Protein AF-A0A7Y3DA45-F1 (afdb_monomer_lite)

Structure (mmCIF, N/CA/C/O backbone):
data_AF-A0A7Y3DA45-F1
#
_entry.id   AF-A0A7Y3DA45-F1
#
loop_
_atom_site.group_PDB
_atom_site.id
_atom_site.type_symbol
_atom_site.label_atom_id
_atom_site.label_alt_id
_atom_site.label_comp_id
_atom_site.label_asym_id
_atom_site.label_entity_id
_atom_site.label_seq_id
_atom_site.pdbx_PDB_ins_code
_atom_site.Cartn_x
_atom_site.Cartn_y
_atom_site.Cartn_z
_atom_site.occupancy
_atom_site.B_iso_or_equiv
_atom_site.auth_seq_id
_atom_site.auth_comp_id
_atom_site.auth_asym_id
_atom_site.auth_atom_id
_atom_site.pdbx_PDB_model_num
ATOM 1 N N . MET A 1 1 ? 15.111 -14.166 -11.285 1.00 46.34 1 MET A N 1
ATOM 2 C CA . MET A 1 1 ? 14.034 -15.119 -11.680 1.00 46.34 1 MET A CA 1
ATOM 3 C C . MET A 1 1 ? 12.744 -14.625 -11.049 1.00 46.34 1 MET A C 1
ATOM 5 O O . MET A 1 1 ? 12.630 -14.641 -9.829 1.00 46.34 1 MET A O 1
ATOM 9 N N . MET A 1 2 ? 11.821 -14.100 -11.853 1.00 56.47 2 MET A N 1
ATOM 10 C CA . MET A 1 2 ? 10.648 -13.377 -11.355 1.00 56.47 2 MET A CA 1
ATOM 11 C C . MET A 1 2 ? 9.715 -14.315 -10.572 1.00 56.47 2 MET A C 1
ATOM 13 O O . MET A 1 2 ? 9.301 -15.356 -11.079 1.00 56.47 2 MET A O 1
ATOM 17 N N . ASN A 1 3 ? 9.405 -13.984 -9.314 1.00 62.88 3 ASN A N 1
ATOM 18 C CA . ASN A 1 3 ? 8.539 -14.816 -8.475 1.00 62.88 3 ASN A CA 1
ATOM 19 C C . ASN A 1 3 ? 7.129 -14.883 -9.096 1.00 62.88 3 ASN A C 1
ATOM 21 O O . ASN A 1 3 ? 6.512 -13.844 -9.329 1.00 62.88 3 ASN A O 1
ATOM 25 N N . LEU A 1 4 ? 6.607 -16.091 -9.344 1.00 58.94 4 LEU A N 1
ATOM 26 C CA . LEU A 1 4 ? 5.303 -16.327 -9.984 1.00 58.94 4 LEU A CA 1
ATOM 27 C C . LEU A 1 4 ? 4.167 -15.529 -9.321 1.00 58.94 4 LEU A C 1
ATOM 29 O O . LEU A 1 4 ? 3.276 -15.029 -10.001 1.00 58.94 4 LEU A O 1
ATOM 33 N N . LEU A 1 5 ? 4.223 -15.357 -7.998 1.00 60.84 5 LEU A N 1
ATOM 34 C CA . LEU A 1 5 ? 3.249 -14.559 -7.252 1.00 60.84 5 LEU A CA 1
ATOM 35 C C . LEU A 1 5 ? 3.298 -13.076 -7.653 1.00 60.84 5 LEU A C 1
ATOM 37 O O . LEU A 1 5 ? 2.263 -12.456 -7.888 1.00 60.84 5 LEU A O 1
ATOM 41 N N . TRP A 1 6 ? 4.505 -12.516 -7.749 1.00 66.38 6 TRP A N 1
ATOM 42 C CA . TRP A 1 6 ? 4.719 -11.138 -8.183 1.00 66.38 6 TRP A CA 1
ATOM 43 C C . TRP A 1 6 ? 4.255 -10.952 -9.626 1.00 66.38 6 TRP A C 1
ATOM 45 O O . TRP A 1 6 ? 3.575 -9.972 -9.931 1.00 66.38 6 TRP A O 1
ATOM 55 N N . PHE A 1 7 ? 4.557 -11.926 -10.486 1.00 64.88 7 PHE A N 1
ATOM 56 C CA . PHE A 1 7 ? 4.158 -11.914 -11.888 1.00 64.88 7 PHE A CA 1
ATOM 57 C C . PHE A 1 7 ? 2.635 -11.890 -12.044 1.00 64.88 7 PHE A C 1
ATOM 59 O O . PHE A 1 7 ? 2.100 -11.020 -12.723 1.00 64.88 7 PHE A O 1
ATOM 66 N N . VAL A 1 8 ? 1.917 -12.776 -11.346 1.00 68.44 8 VAL A N 1
ATOM 67 C CA . VAL A 1 8 ? 0.447 -12.850 -11.416 1.00 68.44 8 VAL A CA 1
ATOM 68 C C . VAL A 1 8 ? -0.213 -11.568 -10.901 1.00 68.44 8 VAL A C 1
ATOM 70 O O . VAL A 1 8 ? -1.179 -11.097 -11.498 1.00 68.44 8 VAL A O 1
ATOM 73 N N . VAL A 1 9 ? 0.310 -10.975 -9.824 1.00 66.75 9 VAL A N 1
ATOM 74 C CA . VAL A 1 9 ? -0.246 -9.741 -9.240 1.00 66.75 9 VAL A CA 1
ATOM 75 C C . VAL A 1 9 ? -0.037 -8.532 -10.155 1.00 66.75 9 VAL A C 1
ATOM 77 O O . VAL A 1 9 ? -0.915 -7.676 -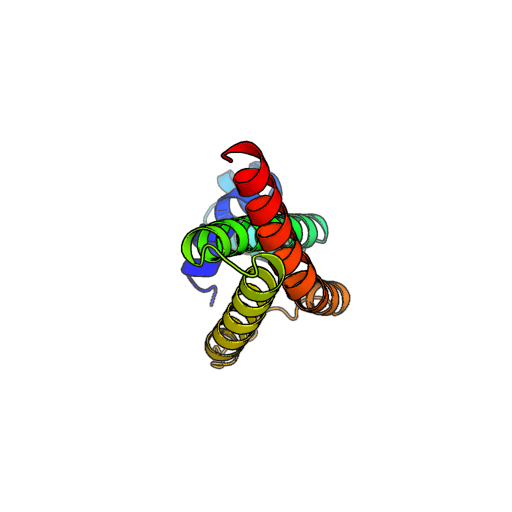10.241 1.00 66.75 9 VAL A O 1
ATOM 80 N N . ASN A 1 10 ? 1.093 -8.465 -10.860 1.00 69.00 10 ASN A N 1
ATOM 81 C CA . ASN A 1 10 ? 1.453 -7.306 -11.679 1.00 69.00 10 ASN A CA 1
ATOM 82 C C . ASN A 1 10 ? 1.130 -7.470 -13.170 1.00 69.00 10 ASN A C 1
ATOM 84 O O . ASN A 1 10 ? 1.238 -6.496 -13.914 1.00 69.00 10 ASN A O 1
ATOM 88 N N . LEU A 1 11 ? 0.675 -8.648 -13.611 1.00 73.88 11 LEU A N 1
ATOM 89 C CA . LEU A 1 11 ? 0.361 -8.940 -15.014 1.00 73.88 11 LEU A CA 1
ATOM 90 C C . LEU A 1 11 ? -0.598 -7.911 -15.628 1.00 73.88 11 LEU A C 1
ATOM 92 O O . LEU A 1 11 ? -0.367 -7.432 -16.733 1.00 73.88 11 LEU A O 1
ATOM 96 N N . GLY A 1 12 ? -1.652 -7.531 -14.899 1.00 72.12 12 GLY A N 1
ATOM 97 C CA . GLY A 1 12 ? -2.626 -6.547 -15.379 1.00 72.12 12 GLY A CA 1
ATOM 98 C C . GLY A 1 12 ? -2.036 -5.145 -15.559 1.00 72.12 12 GLY A C 1
ATOM 99 O O . GLY A 1 12 ? -2.423 -4.431 -16.479 1.00 72.12 12 GLY A O 1
ATOM 100 N N . ILE A 1 13 ? -1.070 -4.768 -14.716 1.00 73.69 13 ILE A N 1
ATOM 101 C CA . ILE A 1 13 ? -0.364 -3.485 -14.809 1.00 73.69 13 ILE A CA 1
ATOM 102 C C . ILE A 1 13 ? 0.616 -3.522 -15.980 1.00 73.69 13 ILE A C 1
ATOM 104 O O . ILE A 1 13 ? 0.667 -2.580 -16.764 1.00 73.69 13 ILE A O 1
ATOM 108 N N . LEU A 1 14 ? 1.345 -4.626 -16.142 1.00 70.62 14 LEU A N 1
ATOM 109 C CA . LEU A 1 14 ? 2.266 -4.812 -17.262 1.00 70.62 14 LEU A CA 1
ATOM 110 C C . LEU A 1 14 ? 1.515 -4.769 -18.596 1.00 70.62 14 LEU A C 1
ATOM 112 O O . LEU A 1 14 ? 1.889 -4.011 -19.476 1.00 70.62 14 LEU A O 1
ATOM 116 N N . MET A 1 15 ? 0.378 -5.458 -18.723 1.00 72.12 15 MET A N 1
ATOM 117 C CA . MET A 1 15 ? -0.461 -5.378 -19.930 1.00 72.12 15 MET A CA 1
ATOM 118 C C . MET A 1 15 ? -1.002 -3.969 -20.218 1.00 72.12 15 MET A C 1
ATOM 120 O O . MET A 1 15 ? -1.348 -3.667 -21.360 1.00 72.12 15 MET A O 1
ATOM 124 N N . PHE A 1 16 ? -1.121 -3.122 -19.195 1.00 75.19 16 PHE A N 1
ATOM 125 C CA . PHE A 1 16 ? -1.574 -1.741 -19.339 1.00 75.19 16 PHE A CA 1
ATOM 126 C C . PHE A 1 16 ? -0.438 -0.779 -19.721 1.00 75.19 16 PHE A C 1
ATOM 128 O O . PHE A 1 16 ? -0.684 0.201 -20.420 1.00 75.19 16 PHE A O 1
ATOM 135 N N . VAL A 1 17 ? 0.786 -1.043 -19.254 1.00 74.25 17 VAL A N 1
ATOM 136 C CA . VAL A 1 17 ? 1.952 -0.160 -19.424 1.00 74.25 17 VAL A CA 1
ATOM 137 C C . VAL A 1 17 ? 2.819 -0.554 -20.625 1.00 74.25 17 VAL A C 1
ATOM 139 O O . VAL A 1 17 ? 3.414 0.323 -21.247 1.00 74.25 17 VAL A O 1
ATOM 142 N N . THR A 1 18 ? 2.889 -1.839 -20.969 1.00 72.62 18 THR A N 1
ATOM 143 C CA . THR A 1 18 ? 3.701 -2.350 -22.080 1.00 72.62 18 THR A CA 1
ATOM 144 C C . THR A 1 18 ? 3.016 -2.103 -23.427 1.00 72.62 18 THR A C 1
ATOM 146 O O . THR A 1 18 ? 1.801 -2.268 -23.566 1.00 72.62 18 THR A O 1
ATOM 149 N N . ASP A 1 19 ? 3.799 -1.727 -24.443 1.00 67.44 19 ASP A N 1
ATOM 150 C CA . ASP A 1 19 ? 3.299 -1.547 -25.806 1.00 67.44 19 ASP A CA 1
ATOM 151 C C . ASP A 1 19 ? 2.789 -2.885 -26.370 1.00 67.44 19 ASP A C 1
ATOM 153 O O . ASP A 1 19 ? 3.474 -3.910 -26.336 1.00 67.44 19 ASP A O 1
ATOM 157 N N . LYS A 1 20 ? 1.566 -2.876 -26.910 1.00 66.75 20 LYS A N 1
ATOM 158 C CA . LYS A 1 20 ? 0.906 -4.066 -27.466 1.00 66.75 20 LYS A CA 1
ATOM 159 C C . LYS A 1 20 ? 1.690 -4.678 -28.628 1.00 66.75 20 LYS A C 1
ATOM 161 O O . LYS A 1 20 ? 1.499 -5.858 -28.915 1.00 66.75 20 LYS A O 1
ATOM 166 N N . GLN A 1 21 ? 2.559 -3.901 -29.277 1.00 59.84 21 GLN A N 1
ATOM 167 C CA . GLN A 1 21 ? 3.412 -4.371 -30.370 1.00 59.84 21 GLN A CA 1
ATOM 168 C C . GLN A 1 21 ? 4.441 -5.418 -29.915 1.00 59.84 21 GLN A C 1
ATOM 170 O O . GLN A 1 21 ? 4.685 -6.373 -30.652 1.00 59.84 21 GLN A O 1
ATOM 175 N N . ALA A 1 22 ? 4.944 -5.340 -28.678 1.00 58.59 22 ALA A N 1
ATOM 176 C CA . ALA A 1 22 ? 5.919 -6.303 -28.154 1.00 58.59 22 ALA A CA 1
ATOM 177 C C . ALA A 1 22 ? 5.357 -7.736 -28.062 1.00 58.59 22 ALA A C 1
ATOM 179 O O . ALA A 1 22 ? 6.081 -8.704 -28.270 1.00 58.59 22 ALA A O 1
ATOM 180 N N . PHE A 1 23 ? 4.044 -7.889 -27.849 1.00 63.25 23 PHE A N 1
ATOM 181 C CA . PHE A 1 23 ? 3.376 -9.197 -27.795 1.00 63.25 23 PHE A CA 1
ATOM 182 C C . PHE A 1 23 ? 3.262 -9.898 -29.158 1.00 63.25 23 PHE A C 1
ATOM 184 O O . PHE A 1 23 ? 2.820 -11.045 -29.217 1.00 63.25 23 PHE A O 1
ATOM 191 N N . SER A 1 24 ? 3.637 -9.224 -30.250 1.00 65.06 24 SER A N 1
ATOM 192 C CA . SER A 1 24 ? 3.585 -9.773 -31.609 1.00 65.06 24 SER A CA 1
ATOM 193 C C . SER A 1 24 ? 4.931 -10.287 -32.136 1.00 65.06 24 SER A C 1
ATOM 195 O O . SER A 1 24 ? 4.942 -11.005 -33.132 1.00 65.06 24 SER A O 1
ATOM 197 N N . GLU A 1 25 ? 6.046 -9.985 -31.457 1.00 64.56 25 GLU A N 1
ATOM 198 C CA . GLU A 1 25 ? 7.413 -10.248 -31.949 1.00 64.56 25 GLU A CA 1
ATOM 199 C C . GLU A 1 25 ? 8.114 -11.466 -31.307 1.00 64.56 25 GLU A C 1
ATOM 201 O O . GLU A 1 25 ? 9.291 -11.716 -31.560 1.00 64.56 25 GLU A O 1
ATOM 206 N N . GLY A 1 26 ? 7.390 -12.285 -30.538 1.00 71.25 26 GLY A N 1
ATOM 207 C CA . GLY A 1 26 ? 7.904 -13.535 -29.958 1.00 71.25 26 GLY A CA 1
ATOM 208 C C . GLY A 1 26 ? 8.436 -13.410 -28.524 1.00 71.25 26 GLY A C 1
ATOM 209 O O . GLY A 1 26 ? 8.501 -12.327 -27.951 1.00 71.25 26 GLY A O 1
ATOM 210 N N . GLU A 1 27 ? 8.780 -14.551 -27.918 1.00 73.44 27 GLU A N 1
ATOM 211 C CA . GLU A 1 27 ? 9.017 -14.702 -26.469 1.00 73.44 27 GLU A CA 1
ATOM 212 C C . GLU A 1 27 ? 10.180 -13.847 -25.927 1.00 73.44 27 GLU A C 1
ATOM 214 O O . GLU A 1 27 ? 10.037 -13.218 -24.882 1.00 73.44 27 GLU A O 1
ATOM 219 N N . GLU A 1 28 ? 11.286 -13.718 -26.666 1.00 74.81 28 GLU A N 1
ATOM 220 C CA . GLU A 1 28 ? 12.440 -12.906 -26.237 1.00 74.81 28 GLU A CA 1
ATOM 221 C C . GLU A 1 28 ? 12.176 -11.390 -26.275 1.00 74.81 28 GLU A C 1
ATOM 223 O O . GLU A 1 28 ? 12.693 -10.636 -25.447 1.00 74.81 28 GLU A O 1
ATOM 228 N N . ALA A 1 29 ? 11.392 -10.920 -27.253 1.00 71.50 29 ALA A N 1
ATOM 229 C CA . ALA A 1 29 ? 11.000 -9.512 -27.349 1.00 71.50 29 ALA A CA 1
ATOM 230 C C . ALA A 1 29 ? 10.030 -9.147 -26.220 1.00 71.50 29 ALA A C 1
ATOM 232 O O . ALA A 1 29 ? 10.114 -8.065 -25.637 1.00 71.50 29 ALA A O 1
ATOM 233 N N . ILE A 1 30 ? 9.156 -10.094 -25.876 1.00 69.38 30 ILE A N 1
ATOM 234 C CA . ILE A 1 30 ? 8.251 -10.010 -24.739 1.00 69.38 30 ILE A CA 1
ATOM 235 C C . ILE A 1 30 ? 9.051 -9.903 -23.434 1.00 69.38 30 ILE A C 1
ATOM 237 O O . ILE A 1 30 ? 8.811 -8.973 -22.669 1.00 69.38 30 ILE A O 1
ATOM 241 N N . GLU A 1 31 ? 10.025 -10.785 -23.192 1.00 72.44 31 GLU A N 1
ATOM 242 C CA . GLU A 1 31 ? 10.839 -10.775 -21.965 1.00 72.44 31 GLU A CA 1
ATOM 243 C C . GLU A 1 31 ? 11.597 -9.450 -21.778 1.00 72.44 31 GLU A C 1
ATOM 245 O O . GLU A 1 31 ? 11.490 -8.829 -20.721 1.00 72.44 31 GLU A O 1
ATOM 250 N N . ARG A 1 32 ? 12.246 -8.926 -22.829 1.00 74.19 32 ARG A N 1
ATOM 251 C CA . ARG A 1 32 ? 12.908 -7.607 -22.767 1.00 74.19 32 ARG A CA 1
ATOM 252 C C . ARG A 1 32 ? 11.937 -6.459 -22.507 1.00 74.19 32 ARG A C 1
ATOM 254 O O . ARG A 1 32 ? 12.222 -5.594 -21.682 1.00 74.19 32 ARG A O 1
ATOM 261 N N . ALA A 1 33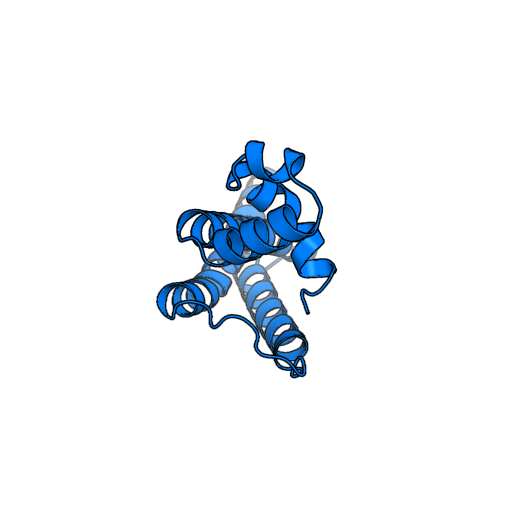 ? 10.788 -6.448 -23.181 1.00 73.81 33 ALA A N 1
ATOM 262 C CA . ALA A 1 33 ? 9.771 -5.424 -22.961 1.00 73.81 33 ALA A CA 1
ATOM 263 C C . ALA A 1 33 ? 9.194 -5.487 -21.536 1.00 73.81 33 ALA A C 1
ATOM 265 O O . ALA A 1 33 ? 8.839 -4.454 -20.967 1.00 73.81 33 ALA A O 1
ATOM 266 N N . PHE A 1 34 ? 9.112 -6.683 -20.946 1.00 73.00 34 PHE A N 1
ATOM 267 C CA . PHE A 1 34 ? 8.721 -6.874 -19.552 1.00 73.00 34 PHE A CA 1
ATOM 268 C C . PHE A 1 34 ? 9.779 -6.356 -18.579 1.00 73.00 34 PHE A C 1
ATOM 270 O O . PHE A 1 34 ? 9.413 -5.636 -17.651 1.00 73.00 34 PHE A O 1
ATOM 277 N N . ASP A 1 35 ? 11.057 -6.661 -18.795 1.00 75.69 35 ASP A N 1
ATOM 278 C CA . ASP A 1 35 ? 12.149 -6.185 -17.937 1.00 75.69 35 ASP A CA 1
ATOM 279 C C . ASP A 1 35 ? 12.267 -4.656 -17.967 1.00 75.69 35 ASP A C 1
ATOM 281 O O . ASP A 1 35 ? 12.362 -4.012 -16.918 1.00 75.69 35 ASP A O 1
ATOM 285 N N . GLU A 1 36 ? 12.166 -4.048 -19.152 1.00 75.88 36 GLU A N 1
ATOM 286 C CA . GLU A 1 36 ? 12.148 -2.589 -19.306 1.00 75.88 36 GLU A CA 1
ATOM 287 C C . GLU A 1 36 ? 10.902 -1.960 -18.665 1.00 75.88 36 GLU A C 1
ATOM 289 O O . GLU A 1 36 ? 10.993 -0.942 -17.967 1.00 75.88 36 GLU A O 1
ATOM 294 N N . ALA A 1 37 ? 9.728 -2.574 -18.844 1.00 75.31 37 ALA A N 1
ATOM 295 C CA . ALA A 1 37 ? 8.494 -2.094 -18.231 1.00 75.31 37 ALA A CA 1
ATOM 296 C C . ALA A 1 37 ? 8.529 -2.215 -16.701 1.00 75.31 37 ALA A C 1
ATOM 298 O O . ALA A 1 37 ? 8.054 -1.304 -16.023 1.00 75.31 37 ALA A O 1
ATOM 299 N N . ALA A 1 38 ? 9.124 -3.275 -16.147 1.00 73.12 38 ALA A N 1
ATOM 300 C CA . ALA A 1 38 ? 9.171 -3.552 -14.710 1.00 73.12 38 ALA A CA 1
ATOM 301 C C . ALA A 1 38 ? 9.949 -2.498 -13.903 1.00 73.12 38 ALA A C 1
ATOM 303 O O . ALA A 1 38 ? 9.680 -2.302 -12.714 1.00 73.12 38 ALA A O 1
ATOM 304 N N . VAL A 1 39 ? 10.880 -1.785 -14.541 1.00 77.06 39 VAL A N 1
ATOM 305 C CA . VAL A 1 39 ? 11.632 -0.675 -13.930 1.00 77.06 39 VAL A CA 1
ATOM 306 C C . VAL A 1 39 ? 11.134 0.706 -14.363 1.00 77.06 39 VAL A C 1
ATOM 308 O O . VAL A 1 39 ? 11.629 1.726 -13.876 1.00 77.06 39 VAL A O 1
ATOM 311 N N . SER A 1 40 ? 10.132 0.769 -15.245 1.00 83.81 40 SER A N 1
ATOM 312 C CA . SER A 1 40 ? 9.575 2.036 -15.718 1.00 83.81 40 SER A CA 1
ATOM 313 C C . SER A 1 40 ? 8.867 2.807 -14.586 1.00 83.81 40 SER A C 1
ATOM 315 O O . SER A 1 40 ? 8.158 2.211 -13.766 1.00 83.81 40 SER A O 1
ATOM 317 N N . PRO A 1 41 ? 8.989 4.149 -14.520 1.00 85.75 41 PRO A N 1
ATOM 318 C CA . PRO A 1 41 ? 8.327 4.942 -13.480 1.00 85.75 41 PRO A CA 1
ATOM 319 C C . PRO A 1 41 ? 6.805 4.761 -13.443 1.00 85.75 41 PRO A C 1
ATOM 321 O O . PRO A 1 41 ? 6.214 4.743 -12.366 1.00 85.75 41 PRO A O 1
ATOM 324 N N . SER A 1 42 ? 6.166 4.607 -14.607 1.00 84.00 42 SER A N 1
ATOM 325 C CA . SER A 1 42 ? 4.724 4.374 -14.729 1.00 84.00 42 SER A CA 1
ATOM 326 C C . SER A 1 42 ? 4.315 3.054 -14.083 1.00 84.00 42 SER A C 1
ATOM 328 O O . SER A 1 42 ? 3.390 3.039 -13.271 1.00 84.00 42 SER A O 1
ATOM 330 N N . PHE A 1 43 ? 5.021 1.965 -14.392 1.00 84.50 43 PHE A N 1
ATOM 331 C CA . PHE A 1 43 ? 4.782 0.667 -13.774 1.00 84.50 43 PHE A CA 1
ATOM 332 C C . PHE A 1 43 ? 4.981 0.727 -12.260 1.00 8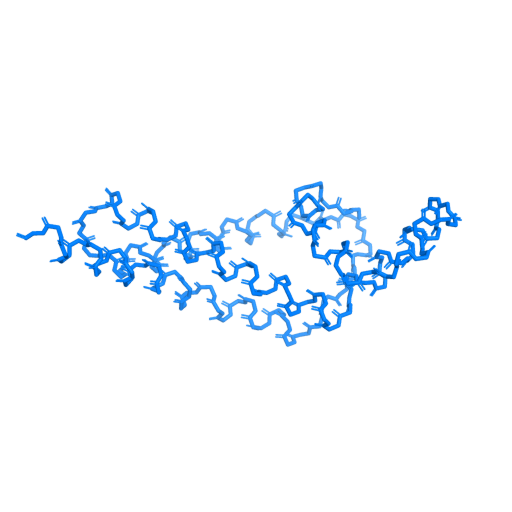4.50 43 PHE A C 1
ATOM 334 O O . PHE A 1 43 ? 4.091 0.334 -11.514 1.00 84.50 43 PHE A O 1
ATOM 341 N N . LEU A 1 44 ? 6.092 1.301 -11.789 1.00 86.06 44 LEU A N 1
ATOM 342 C CA . LEU A 1 44 ? 6.379 1.432 -10.357 1.00 86.06 44 LEU A CA 1
ATOM 343 C C . LEU A 1 44 ? 5.293 2.219 -9.607 1.00 86.06 44 LEU A C 1
ATOM 345 O O . LEU A 1 44 ? 4.885 1.834 -8.508 1.00 86.06 44 LEU A O 1
ATOM 349 N N . VAL A 1 45 ? 4.776 3.300 -10.196 1.00 88.56 45 VAL A N 1
ATOM 350 C CA . VAL A 1 45 ? 3.665 4.067 -9.610 1.00 88.56 45 VAL A CA 1
ATOM 351 C C . VAL A 1 45 ? 2.395 3.222 -9.539 1.00 88.56 45 VAL A C 1
ATOM 353 O O . VAL A 1 45 ? 1.774 3.151 -8.478 1.00 88.56 45 VAL A O 1
ATOM 356 N N . TRP A 1 46 ? 2.014 2.541 -10.620 1.00 85.44 46 TRP A N 1
ATOM 357 C CA . TRP A 1 46 ? 0.814 1.700 -10.628 1.00 85.44 46 TRP A CA 1
ATOM 358 C C . TRP A 1 46 ? 0.914 0.509 -9.674 1.00 85.44 46 TRP A C 1
ATOM 360 O O . TRP A 1 46 ? -0.056 0.196 -8.977 1.00 85.44 46 TRP A O 1
ATOM 370 N N . SER A 1 47 ? 2.088 -0.108 -9.579 1.00 84.88 47 SER A N 1
ATOM 371 C CA . SER A 1 47 ? 2.378 -1.178 -8.623 1.00 84.88 47 SER A CA 1
ATOM 372 C C . SER A 1 47 ? 2.269 -0.672 -7.185 1.00 84.88 47 SER A C 1
ATOM 374 O O . SER A 1 47 ? 1.642 -1.324 -6.348 1.00 84.88 47 SER A O 1
ATOM 376 N N . SER A 1 48 ? 2.755 0.544 -6.909 1.00 86.75 48 SER A N 1
ATOM 377 C CA . SER A 1 48 ? 2.595 1.197 -5.601 1.00 86.75 48 SER A CA 1
ATOM 378 C C . SER A 1 48 ? 1.125 1.443 -5.256 1.00 86.75 48 SER A C 1
ATOM 380 O O . SER A 1 48 ? 0.673 1.097 -4.164 1.00 86.75 48 SER A O 1
ATOM 382 N N . VAL A 1 49 ? 0.357 2.015 -6.190 1.00 90.00 49 VAL A N 1
ATOM 383 C CA . VAL A 1 49 ? -1.079 2.292 -6.008 1.00 90.00 49 VAL A CA 1
ATOM 384 C C . VAL A 1 49 ? -1.839 0.999 -5.730 1.00 90.00 49 VAL A C 1
ATOM 386 O O . VAL A 1 49 ? -2.633 0.931 -4.791 1.00 9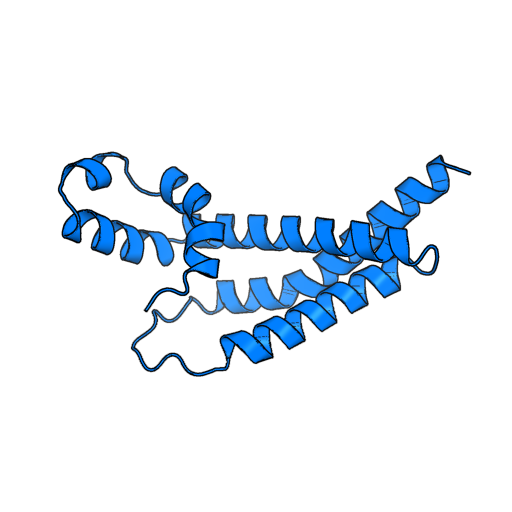0.00 49 VAL A O 1
ATOM 389 N N . THR A 1 50 ? -1.558 -0.048 -6.500 1.00 87.88 50 THR A N 1
ATOM 390 C CA . THR A 1 50 ? -2.186 -1.361 -6.330 1.00 87.88 50 THR A CA 1
ATOM 391 C C . THR A 1 50 ? -1.845 -1.959 -4.966 1.00 87.88 50 THR A C 1
ATOM 393 O O . THR A 1 50 ? -2.745 -2.396 -4.248 1.00 87.88 50 THR A O 1
ATOM 396 N N . GLY A 1 51 ? -0.576 -1.903 -4.551 1.00 87.12 51 GLY A N 1
ATOM 397 C CA . GLY A 1 51 ? -0.139 -2.363 -3.231 1.00 87.12 51 GLY A CA 1
ATOM 398 C C . GLY A 1 51 ? -0.831 -1.627 -2.079 1.00 87.12 51 GLY A C 1
ATOM 399 O O . GLY A 1 51 ? -1.298 -2.261 -1.126 1.00 87.12 51 GLY A O 1
ATOM 400 N N . VAL A 1 52 ? -0.976 -0.303 -2.188 1.00 91.44 52 VAL A N 1
ATOM 401 C CA . VAL A 1 52 ? -1.717 0.521 -1.221 1.00 91.44 52 VAL A CA 1
ATOM 402 C C . VAL A 1 52 ? -3.178 0.082 -1.142 1.00 91.44 52 VAL A C 1
ATOM 404 O O . VAL A 1 52 ? -3.675 -0.190 -0.050 1.00 91.44 52 VAL A O 1
ATOM 407 N N . LEU A 1 53 ? -3.864 -0.053 -2.280 1.00 92.31 53 LEU A N 1
ATOM 408 C CA . LEU A 1 53 ? -5.277 -0.446 -2.319 1.00 92.31 53 LEU A CA 1
ATOM 409 C C . LEU A 1 53 ? -5.511 -1.838 -1.724 1.00 92.31 53 LEU A C 1
ATOM 411 O O . LEU A 1 53 ? -6.438 -2.024 -0.932 1.00 92.31 53 LEU A O 1
ATOM 415 N N . VAL A 1 54 ? -4.647 -2.804 -2.047 1.00 90.44 54 VAL A N 1
ATOM 416 C CA . VAL A 1 54 ? -4.699 -4.153 -1.467 1.00 90.44 54 VAL A CA 1
ATOM 417 C C . VAL A 1 54 ? -4.501 -4.092 0.047 1.00 90.44 54 VAL A C 1
ATOM 419 O O . VAL A 1 54 ? -5.279 -4.691 0.791 1.00 90.44 54 VAL A O 1
ATOM 422 N N . THR A 1 55 ? -3.519 -3.323 0.522 1.00 91.81 55 THR A N 1
ATOM 423 C CA . THR A 1 55 ? -3.252 -3.156 1.959 1.00 91.81 55 THR A CA 1
ATOM 424 C C . THR A 1 55 ? -4.455 -2.555 2.684 1.00 91.81 55 THR A C 1
ATOM 426 O O . THR A 1 55 ? -4.877 -3.083 3.714 1.00 91.81 55 THR A O 1
ATOM 429 N N . VAL A 1 56 ? -5.054 -1.497 2.124 1.00 94.75 56 VAL A N 1
ATOM 430 C CA . VAL A 1 56 ? -6.273 -0.866 2.657 1.00 94.75 56 VAL A CA 1
ATOM 431 C C . VAL A 1 56 ? -7.407 -1.885 2.751 1.00 94.75 56 VAL A C 1
ATOM 433 O O . VAL A 1 56 ? -8.057 -1.987 3.791 1.00 94.75 56 VAL A O 1
ATOM 436 N N . PHE A 1 57 ? -7.639 -2.670 1.697 1.00 92.88 57 PHE A N 1
ATOM 437 C CA . PHE A 1 57 ? -8.724 -3.650 1.658 1.00 92.88 57 PHE A CA 1
ATOM 438 C C . PHE A 1 57 ? -8.534 -4.786 2.672 1.00 92.88 57 PHE A C 1
ATOM 440 O O . PHE A 1 57 ? -9.469 -5.153 3.393 1.00 92.88 57 PHE A O 1
ATOM 447 N N . VAL A 1 58 ? -7.320 -5.333 2.767 1.00 90.75 58 VAL A N 1
ATOM 448 C CA . VAL A 1 58 ? -6.999 -6.400 3.725 1.00 90.75 58 VAL A CA 1
ATOM 449 C C . VAL A 1 58 ? -7.136 -5.889 5.158 1.00 90.75 58 VAL A C 1
ATOM 451 O O . VAL A 1 58 ? -7.778 -6.552 5.975 1.00 90.75 58 VAL A O 1
ATOM 454 N N . ALA A 1 59 ? -6.615 -4.693 5.450 1.00 92.19 59 ALA A N 1
ATOM 455 C CA . ALA A 1 59 ? -6.732 -4.058 6.761 1.00 92.19 59 ALA A CA 1
ATOM 456 C C . ALA A 1 59 ? -8.182 -3.711 7.129 1.00 92.19 59 ALA A C 1
ATOM 458 O O . ALA A 1 59 ? -8.586 -3.881 8.277 1.00 92.19 59 ALA A O 1
ATOM 459 N N . TYR A 1 60 ? -8.997 -3.279 6.162 1.00 92.62 60 TYR A N 1
ATOM 460 C CA . TYR A 1 60 ? -10.434 -3.086 6.354 1.00 92.62 60 TYR A CA 1
ATOM 461 C C . TYR A 1 60 ? -11.113 -4.389 6.787 1.00 92.62 60 TYR A C 1
ATOM 463 O O . TYR A 1 60 ? -11.833 -4.425 7.788 1.00 92.62 60 TYR A O 1
ATOM 471 N N . ARG A 1 61 ? -10.855 -5.489 6.069 1.00 92.88 61 ARG A N 1
ATOM 472 C CA . ARG A 1 61 ? -11.469 -6.790 6.361 1.00 92.88 61 ARG A CA 1
ATOM 473 C C . ARG A 1 61 ? -11.001 -7.361 7.702 1.00 92.88 61 ARG A C 1
ATOM 475 O O . ARG A 1 61 ? -11.817 -7.937 8.424 1.00 92.88 61 ARG A O 1
ATOM 482 N N . SER A 1 62 ? -9.718 -7.230 8.038 1.00 89.94 62 SER A N 1
ATOM 483 C CA . SER A 1 62 ? -9.182 -7.703 9.319 1.00 89.94 62 SER A CA 1
ATOM 484 C C . SER A 1 62 ? -9.727 -6.883 10.489 1.00 89.94 62 SER A C 1
ATOM 486 O O . SER A 1 62 ? -10.191 -7.464 11.468 1.00 89.94 62 SER A O 1
ATOM 488 N N . ALA A 1 63 ? -9.773 -5.554 10.360 1.00 90.69 63 ALA A N 1
ATOM 489 C CA . ALA A 1 63 ? -10.336 -4.670 11.373 1.00 90.69 63 ALA A CA 1
ATOM 490 C C . ALA A 1 63 ? -11.831 -4.948 11.595 1.00 90.69 63 ALA A C 1
ATOM 492 O O . ALA A 1 63 ? -12.259 -5.080 12.739 1.00 90.69 63 ALA A O 1
ATOM 493 N N . ARG A 1 64 ? -12.619 -5.135 10.525 1.00 89.88 64 ARG A N 1
ATOM 494 C CA . ARG A 1 64 ? -14.039 -5.533 10.624 1.00 89.88 64 ARG A CA 1
ATOM 495 C C . ARG A 1 64 ? -14.229 -6.837 11.39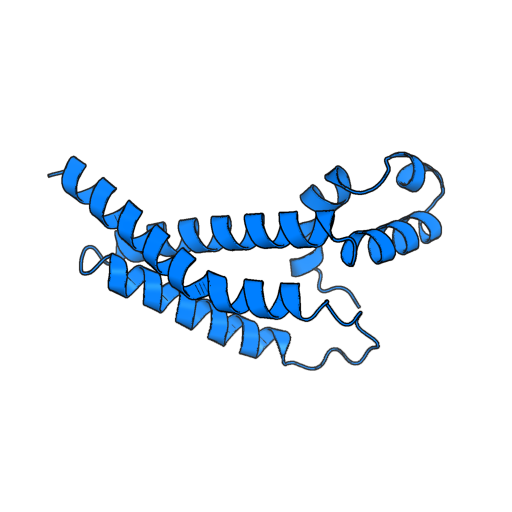6 1.00 89.88 64 ARG A C 1
ATOM 497 O O . ARG A 1 64 ? -15.169 -6.943 12.171 1.00 89.88 64 ARG A O 1
ATOM 504 N N . ARG A 1 65 ? -13.341 -7.819 11.209 1.00 89.31 65 ARG A N 1
ATOM 505 C CA . ARG A 1 65 ? -13.386 -9.083 11.963 1.00 89.31 65 ARG A CA 1
ATOM 506 C C . ARG A 1 65 ? -13.009 -8.922 13.433 1.00 89.31 65 ARG A C 1
ATOM 508 O O . ARG A 1 65 ? -13.506 -9.686 14.248 1.00 89.31 65 ARG A O 1
ATOM 515 N N . ALA A 1 66 ? -12.145 -7.966 13.763 1.00 87.94 66 ALA A N 1
ATOM 516 C CA . ALA A 1 66 ? -11.771 -7.691 15.147 1.00 87.94 66 ALA A CA 1
ATOM 517 C C . ALA A 1 66 ? -12.910 -7.030 15.945 1.00 87.94 66 ALA A C 1
ATOM 519 O O . ALA A 1 66 ? -12.979 -7.205 17.157 1.00 87.94 66 ALA A O 1
ATOM 520 N N . GLY A 1 67 ? -13.784 -6.263 15.280 1.00 84.12 67 GLY A N 1
ATOM 521 C CA . GLY A 1 67 ? -14.984 -5.656 15.874 1.00 84.12 67 GLY A CA 1
ATOM 522 C C . GLY A 1 67 ? -14.730 -4.512 16.864 1.00 84.12 67 GLY A C 1
ATOM 523 O O . GLY A 1 67 ? -15.675 -3.883 17.319 1.00 84.12 67 GLY A O 1
ATOM 524 N N . LEU A 1 68 ? -13.470 -4.224 17.209 1.00 82.75 68 LEU A N 1
ATOM 525 C CA . LEU A 1 68 ? -13.064 -3.184 18.157 1.00 82.75 68 LEU A CA 1
ATOM 526 C C . LEU A 1 68 ? -11.706 -2.596 17.749 1.00 82.75 68 LEU A C 1
ATOM 528 O O . LEU A 1 68 ? -10.900 -3.252 17.087 1.00 82.75 68 LEU A O 1
ATOM 532 N N . LEU A 1 69 ? -11.410 -1.365 18.185 1.00 85.62 69 LEU A N 1
ATOM 533 C CA . LEU A 1 69 ? -10.111 -0.702 17.969 1.00 85.62 69 LEU A CA 1
ATOM 534 C C . LEU A 1 69 ? -9.649 -0.749 16.497 1.00 85.62 69 LEU A C 1
ATOM 536 O O . LEU A 1 69 ? -8.497 -1.084 16.204 1.00 85.62 69 LEU A O 1
ATOM 540 N N . PHE A 1 70 ? -10.554 -0.441 15.564 1.00 86.56 70 PHE A N 1
ATOM 541 C CA . PHE A 1 70 ? -10.369 -0.680 14.129 1.00 86.56 70 PHE A CA 1
ATOM 542 C C . PHE A 1 70 ? -9.085 -0.066 13.549 1.00 86.56 70 PHE A C 1
ATOM 544 O O . PHE A 1 70 ? -8.362 -0.743 12.820 1.00 86.56 70 PHE A O 1
ATOM 551 N N . LEU A 1 71 ? -8.745 1.177 13.918 1.00 86.38 71 LEU A N 1
ATOM 552 C CA . LEU A 1 71 ? -7.514 1.839 13.457 1.00 86.38 71 LEU A CA 1
ATOM 553 C C . LEU A 1 71 ? -6.251 1.094 13.912 1.00 86.38 71 LEU A C 1
ATOM 555 O O . LEU A 1 71 ? -5.314 0.927 13.133 1.00 86.38 71 LEU A O 1
ATOM 559 N N . ARG A 1 72 ? -6.231 0.620 15.166 1.00 89.50 72 ARG A N 1
ATOM 560 C CA . ARG A 1 72 ? -5.090 -0.111 15.733 1.00 89.50 72 ARG A CA 1
ATOM 561 C C . ARG A 1 72 ? -4.939 -1.477 15.067 1.00 89.50 72 ARG A C 1
ATOM 563 O O . ARG A 1 72 ? -3.823 -1.847 14.718 1.00 89.50 72 ARG A O 1
ATOM 570 N N . HIS A 1 73 ? -6.039 -2.196 14.845 1.00 87.44 73 HIS A N 1
ATOM 571 C CA . HIS A 1 73 ? -6.020 -3.479 14.136 1.00 87.44 73 HIS A CA 1
ATOM 572 C C . HIS A 1 73 ? -5.587 -3.330 12.675 1.00 87.44 73 HIS A C 1
ATOM 574 O O . HIS A 1 73 ? -4.773 -4.123 12.199 1.00 87.44 73 HIS A O 1
ATOM 580 N N . GLY A 1 74 ? -6.064 -2.294 11.980 1.00 85.00 74 GLY A N 1
ATOM 581 C CA . GLY A 1 74 ? -5.636 -1.993 10.614 1.00 85.00 74 GLY A CA 1
ATOM 582 C C . GLY A 1 74 ? -4.135 -1.701 10.528 1.00 85.00 74 GLY A C 1
ATOM 583 O O . GLY A 1 74 ? -3.433 -2.302 9.716 1.00 85.00 74 GLY A O 1
ATOM 584 N N . GLY A 1 75 ? -3.614 -0.861 11.431 1.00 87.12 75 GLY A N 1
ATOM 585 C CA . GLY A 1 75 ? -2.179 -0.574 11.527 1.00 87.12 75 GLY A CA 1
ATOM 586 C C . GLY A 1 75 ? -1.332 -1.818 11.823 1.00 87.12 75 GLY A C 1
ATOM 587 O O . GLY A 1 75 ? -0.352 -2.069 11.128 1.00 87.12 75 GLY A O 1
ATOM 588 N N . TRP A 1 76 ? -1.733 -2.650 12.793 1.00 90.69 76 TRP A N 1
ATOM 589 C CA . TRP A 1 76 ? -1.022 -3.902 13.094 1.00 90.69 76 TRP A CA 1
ATOM 590 C C . TRP A 1 76 ? -1.075 -4.910 11.950 1.00 90.69 76 TRP A C 1
ATOM 592 O O . TRP A 1 76 ? -0.087 -5.594 11.710 1.00 90.69 76 TRP A O 1
ATOM 602 N N . THR A 1 77 ? -2.184 -4.972 11.208 1.00 89.06 77 THR A N 1
ATOM 603 C CA . THR A 1 77 ? -2.285 -5.824 10.013 1.00 89.06 77 THR A CA 1
ATOM 604 C C . THR A 1 77 ? -1.225 -5.436 8.985 1.00 89.06 77 THR A C 1
ATOM 606 O O . THR A 1 77 ? -0.538 -6.305 8.458 1.00 89.06 77 THR A O 1
ATOM 609 N N . ALA A 1 78 ? -1.049 -4.134 8.748 1.00 88.44 78 ALA A N 1
ATOM 610 C CA . ALA A 1 78 ? -0.017 -3.621 7.854 1.00 88.44 78 ALA A CA 1
ATOM 611 C C . ALA A 1 78 ? 1.402 -3.914 8.366 1.00 88.44 78 ALA A C 1
ATOM 613 O O . ALA A 1 78 ? 2.229 -4.389 7.597 1.00 88.44 78 ALA A O 1
ATOM 614 N N . VAL A 1 79 ? 1.679 -3.720 9.661 1.00 89.12 79 VAL A N 1
ATOM 615 C CA . VAL A 1 79 ? 2.988 -4.060 10.256 1.00 89.12 79 VAL A CA 1
ATOM 616 C C . VAL A 1 79 ? 3.307 -5.545 10.083 1.00 89.12 79 VAL A C 1
ATOM 618 O O . VAL A 1 79 ? 4.401 -5.894 9.647 1.00 89.12 79 VAL A O 1
ATOM 621 N N . VAL A 1 80 ? 2.346 -6.421 10.383 1.00 87.75 80 VAL A N 1
ATOM 622 C CA . VAL A 1 80 ? 2.503 -7.870 10.225 1.00 87.75 80 VAL A CA 1
ATOM 623 C C . VAL A 1 80 ? 2.750 -8.220 8.759 1.00 87.75 80 VAL A C 1
ATOM 625 O O . VAL A 1 80 ? 3.694 -8.947 8.470 1.00 87.75 80 VAL A O 1
ATOM 628 N N . ALA A 1 81 ? 1.980 -7.652 7.827 1.00 84.12 81 ALA A N 1
ATOM 629 C CA . ALA A 1 81 ? 2.197 -7.848 6.395 1.00 84.12 81 ALA A CA 1
ATOM 630 C C . ALA A 1 81 ? 3.599 -7.400 5.948 1.00 84.12 81 ALA A C 1
ATOM 632 O O . ALA A 1 81 ? 4.246 -8.131 5.208 1.00 84.12 81 ALA A O 1
ATOM 633 N N . THR A 1 82 ? 4.109 -6.264 6.440 1.00 84.56 82 THR A N 1
ATOM 634 C CA . THR A 1 82 ? 5.483 -5.813 6.158 1.00 84.56 82 THR A CA 1
ATOM 635 C C . THR A 1 82 ? 6.522 -6.790 6.689 1.00 84.56 82 THR A C 1
ATOM 637 O O . THR A 1 82 ? 7.468 -7.104 5.976 1.00 84.56 82 THR A O 1
ATOM 640 N N . VAL A 1 83 ? 6.357 -7.291 7.916 1.00 85.19 83 VAL A N 1
ATOM 641 C CA . VAL A 1 83 ? 7.287 -8.264 8.512 1.00 85.19 83 VAL A CA 1
ATOM 642 C C . VAL A 1 83 ? 7.274 -9.576 7.732 1.00 85.19 83 VAL A C 1
ATOM 644 O O . VAL A 1 83 ? 8.338 -10.114 7.438 1.00 85.19 83 VAL A O 1
ATOM 647 N N . PHE A 1 84 ? 6.095 -10.066 7.345 1.00 81.06 84 PHE A N 1
ATOM 648 C CA . PHE A 1 84 ? 5.977 -11.251 6.496 1.00 81.06 84 PHE A CA 1
ATOM 649 C C . PHE A 1 84 ? 6.607 -11.017 5.123 1.00 81.06 84 PHE A C 1
ATOM 651 O O . PHE A 1 84 ? 7.425 -11.825 4.697 1.00 81.06 84 PHE A O 1
ATOM 658 N N . SER A 1 85 ? 6.301 -9.903 4.457 1.00 74.44 85 SER A N 1
ATOM 659 C CA . SER A 1 85 ? 6.921 -9.553 3.177 1.00 74.44 85 SER A CA 1
ATOM 660 C C . SER A 1 85 ? 8.435 -9.443 3.295 1.00 74.44 85 SER A C 1
ATOM 662 O O . SER A 1 85 ? 9.128 -10.004 2.464 1.00 74.44 85 SER A O 1
ATOM 664 N N . ALA A 1 86 ? 8.971 -8.807 4.337 1.00 71.06 86 ALA A N 1
ATOM 665 C CA . ALA A 1 86 ? 10.412 -8.769 4.572 1.00 71.06 86 ALA A CA 1
ATOM 666 C C . ALA A 1 86 ? 10.977 -10.181 4.789 1.00 71.06 86 ALA A C 1
ATOM 668 O O . ALA A 1 86 ? 11.982 -10.532 4.188 1.00 71.06 86 ALA A O 1
ATOM 669 N N . GLY A 1 87 ? 10.305 -11.027 5.573 1.00 67.38 87 GLY A N 1
ATOM 670 C CA . GLY A 1 87 ? 10.722 -12.413 5.798 1.00 67.38 87 GLY A CA 1
ATOM 671 C C . GLY A 1 87 ? 10.709 -13.287 4.538 1.00 67.38 87 GLY A C 1
ATOM 672 O O . GLY A 1 87 ? 11.555 -14.165 4.412 1.00 67.38 87 GLY A O 1
ATOM 673 N N . PHE A 1 88 ? 9.790 -13.040 3.600 1.00 64.50 88 PHE A N 1
ATOM 674 C CA . PHE A 1 88 ? 9.690 -13.776 2.333 1.00 64.50 88 PHE A CA 1
ATOM 675 C C . PHE A 1 88 ? 10.545 -13.177 1.203 1.00 64.50 88 PHE A C 1
ATOM 677 O O . PHE A 1 88 ? 11.026 -13.927 0.359 1.00 64.50 88 PHE A O 1
ATOM 684 N N . LEU A 1 89 ? 10.742 -11.855 1.176 1.00 59.50 89 LEU A N 1
ATOM 685 C CA . LEU A 1 89 ? 11.517 -11.140 0.151 1.00 59.50 89 LEU A CA 1
ATOM 686 C C . LEU A 1 89 ? 13.016 -11.066 0.470 1.00 59.50 89 LEU A C 1
ATOM 688 O O . LEU A 1 89 ? 13.812 -10.900 -0.443 1.00 59.50 89 LEU A O 1
ATOM 692 N N . LEU A 1 90 ? 13.415 -11.191 1.742 1.00 53.38 90 LEU A N 1
ATOM 693 C CA . LEU A 1 90 ? 14.827 -11.262 2.147 1.00 53.38 90 LEU A CA 1
ATOM 694 C C . LEU A 1 90 ? 15.405 -12.681 2.053 1.00 53.38 90 LEU A C 1
ATOM 696 O O . LEU A 1 90 ? 16.557 -12.888 2.433 1.00 53.38 90 LEU A O 1
ATOM 700 N N . ILE A 1 91 ? 14.639 -13.660 1.556 1.00 52.84 91 ILE A N 1
ATOM 701 C CA . ILE A 1 91 ? 15.219 -14.929 1.113 1.00 52.84 91 ILE A CA 1
ATOM 702 C C . ILE A 1 91 ? 15.962 -14.608 -0.187 1.00 52.84 91 ILE A C 1
ATOM 704 O O . ILE A 1 91 ? 15.301 -14.248 -1.161 1.00 52.84 91 ILE A O 1
ATOM 708 N N . PRO A 1 92 ? 17.304 -14.684 -0.220 1.00 45.34 92 PRO A N 1
ATOM 709 C CA . PRO A 1 92 ? 18.060 -14.279 -1.392 1.00 45.34 92 PRO A CA 1
ATOM 710 C C . PRO A 1 92 ? 17.659 -15.146 -2.587 1.00 45.34 92 PRO A C 1
ATOM 712 O O . PRO A 1 92 ? 17.925 -16.349 -2.620 1.00 45.34 92 PRO A O 1
ATOM 715 N N . SER A 1 93 ? 17.018 -14.527 -3.575 1.00 50.03 93 SER A N 1
ATOM 716 C CA . SER A 1 93 ? 17.029 -15.014 -4.946 1.00 50.03 93 SER A CA 1
ATOM 717 C C . SER A 1 93 ? 18.480 -14.962 -5.418 1.00 50.03 93 SER A C 1
ATOM 719 O O . SER A 1 93 ? 19.163 -13.947 -5.328 1.00 50.03 93 SER A O 1
ATOM 721 N N . SER A 1 94 ? 19.001 -16.097 -5.859 1.00 50.03 94 SER A N 1
ATOM 722 C CA . SER A 1 94 ? 20.394 -16.281 -6.267 1.00 50.03 94 SER A CA 1
ATOM 723 C C . SER A 1 94 ? 20.722 -15.636 -7.628 1.00 50.03 94 SER A C 1
ATOM 725 O O . SER A 1 94 ? 21.344 -16.287 -8.464 1.00 50.03 94 SER A O 1
ATOM 727 N N . GLY A 1 95 ? 20.270 -14.410 -7.905 1.00 52.22 95 GLY A N 1
ATOM 728 C CA . GLY A 1 95 ? 20.439 -13.772 -9.214 1.00 52.22 95 GLY A CA 1
ATOM 729 C C . GLY A 1 95 ? 20.476 -12.246 -9.171 1.00 52.22 95 GLY A C 1
ATOM 730 O O . GLY A 1 95 ? 20.057 -11.640 -8.187 1.00 52.22 95 GLY A O 1
ATOM 731 N N . ASP A 1 96 ? 20.984 -11.662 -10.262 1.00 55.47 96 ASP A N 1
ATOM 732 C CA . ASP A 1 96 ? 21.065 -10.223 -10.550 1.00 55.47 96 ASP A CA 1
ATOM 733 C C . ASP A 1 96 ? 19.662 -9.602 -10.697 1.00 55.47 96 ASP A C 1
ATOM 735 O O . ASP A 1 96 ? 19.239 -9.216 -11.787 1.00 55.47 96 ASP A O 1
ATOM 739 N N . ASP A 1 97 ? 18.888 -9.556 -9.613 1.00 59.03 97 ASP A N 1
ATOM 740 C CA . ASP A 1 97 ? 17.572 -8.929 -9.650 1.00 59.03 97 ASP A CA 1
ATOM 741 C C . ASP A 1 97 ? 17.723 -7.405 -9.842 1.00 59.03 97 ASP A C 1
ATOM 743 O O . ASP A 1 97 ? 18.590 -6.773 -9.222 1.00 59.03 97 ASP A O 1
ATOM 747 N N . PRO A 1 98 ? 16.886 -6.786 -10.694 1.00 58.16 98 PRO A N 1
ATOM 748 C CA . PRO A 1 98 ? 16.969 -5.362 -10.976 1.00 58.16 98 PRO A CA 1
ATOM 749 C C . PRO A 1 98 ? 16.802 -4.545 -9.692 1.00 58.16 98 PRO A C 1
ATOM 751 O O . PRO A 1 98 ? 15.803 -4.648 -8.975 1.00 58.16 98 PRO A O 1
ATOM 754 N N . ALA A 1 99 ? 17.796 -3.704 -9.401 1.00 69.44 99 ALA A N 1
ATOM 755 C CA . ALA A 1 99 ? 17.767 -2.824 -8.245 1.00 69.44 99 ALA A CA 1
ATOM 756 C C . ALA A 1 99 ? 16.664 -1.771 -8.424 1.00 69.44 99 ALA A C 1
ATOM 758 O O . ALA A 1 99 ? 16.778 -0.858 -9.246 1.00 69.44 99 ALA A O 1
ATOM 759 N N . PHE A 1 100 ? 15.590 -1.882 -7.641 1.00 75.81 100 PHE A N 1
ATOM 760 C CA . PHE A 1 100 ? 14.531 -0.881 -7.658 1.00 75.81 100 PHE A CA 1
ATOM 761 C C . PHE A 1 100 ? 15.069 0.504 -7.258 1.00 75.81 100 PHE A C 1
ATOM 763 O O . PHE A 1 100 ? 15.918 0.612 -6.367 1.00 75.81 100 PHE A O 1
ATOM 770 N N . PRO A 1 101 ? 14.545 1.595 -7.845 1.00 84.56 101 PRO A N 1
ATOM 771 C CA . PRO A 1 101 ? 14.912 2.943 -7.436 1.00 84.56 101 PRO A CA 1
ATOM 772 C C . PRO A 1 101 ? 14.639 3.198 -5.946 1.00 84.56 101 PRO A C 1
ATOM 774 O O . PRO A 1 101 ? 13.596 2.815 -5.412 1.00 84.56 101 PRO A O 1
ATOM 777 N N . PHE A 1 102 ? 15.537 3.929 -5.279 1.00 85.38 102 PHE A N 1
ATOM 778 C CA . PHE A 1 102 ? 15.418 4.231 -3.846 1.00 85.38 102 PHE A CA 1
ATOM 779 C C . PHE A 1 102 ? 14.088 4.898 -3.470 1.00 85.38 102 PHE A C 1
ATOM 781 O O . PHE A 1 102 ? 13.487 4.544 -2.458 1.00 85.38 102 PHE A O 1
ATOM 788 N N . TRP A 1 103 ? 13.598 5.829 -4.296 1.00 87.44 103 TRP A N 1
ATOM 789 C CA . TRP A 1 103 ? 12.332 6.522 -4.041 1.00 87.44 103 TRP A CA 1
ATOM 790 C C . TRP A 1 103 ? 11.151 5.546 -3.959 1.00 87.44 103 TRP A C 1
ATOM 792 O O . TRP A 1 103 ? 10.281 5.712 -3.106 1.00 87.44 103 TRP A O 1
ATOM 802 N N . TYR A 1 104 ? 11.145 4.512 -4.806 1.00 85.88 104 TYR A N 1
ATOM 803 C CA . TYR A 1 104 ? 10.084 3.514 -4.854 1.00 85.88 104 TYR A CA 1
ATOM 804 C C . TYR A 1 104 ? 10.125 2.639 -3.605 1.00 85.88 104 TYR A C 1
ATOM 806 O O . TYR A 1 104 ? 9.092 2.419 -2.974 1.00 85.88 104 TYR A O 1
ATOM 814 N N . MET A 1 105 ? 11.320 2.209 -3.190 1.00 84.06 105 MET A N 1
ATOM 815 C CA . MET A 1 105 ? 11.498 1.448 -1.951 1.00 84.06 105 MET A CA 1
ATOM 816 C C . MET A 1 105 ? 11.072 2.261 -0.722 1.00 84.06 105 MET A C 1
ATOM 818 O O . MET A 1 105 ? 10.297 1.777 0.105 1.00 84.06 105 MET A O 1
ATOM 822 N N . ALA A 1 106 ? 11.522 3.515 -0.626 1.00 86.25 106 ALA A N 1
ATOM 823 C CA . ALA A 1 106 ? 11.183 4.407 0.478 1.00 86.25 106 ALA A CA 1
ATOM 824 C C . ALA A 1 106 ? 9.671 4.668 0.555 1.00 86.25 106 ALA A C 1
ATOM 826 O O . ALA A 1 106 ? 9.081 4.548 1.629 1.00 86.25 106 ALA A O 1
ATOM 827 N N . PHE A 1 107 ? 9.028 4.963 -0.580 1.00 89.44 107 PHE A N 1
ATOM 828 C CA . PHE A 1 107 ? 7.580 5.164 -0.650 1.00 89.44 107 PHE A CA 1
ATOM 829 C C . PHE A 1 107 ? 6.803 3.893 -0.296 1.00 89.44 107 PHE A C 1
ATOM 831 O O . PHE A 1 107 ? 5.847 3.942 0.482 1.00 89.44 107 PHE A O 1
ATOM 838 N N . SER A 1 108 ? 7.230 2.746 -0.827 1.00 85.19 108 SER A N 1
ATOM 839 C CA . SER A 1 108 ? 6.587 1.458 -0.569 1.00 85.19 108 SER A CA 1
ATOM 840 C C . SER A 1 108 ? 6.579 1.142 0.922 1.00 85.19 108 SER A C 1
ATOM 842 O O . SER A 1 108 ? 5.530 0.805 1.451 1.00 85.19 108 SER A O 1
ATOM 844 N N . ILE A 1 109 ? 7.697 1.344 1.626 1.00 86.06 109 ILE A N 1
ATOM 845 C CA . ILE A 1 109 ? 7.786 1.123 3.079 1.00 86.06 109 ILE A CA 1
ATOM 846 C C . ILE A 1 109 ? 6.968 2.164 3.853 1.00 86.06 109 ILE A C 1
ATOM 848 O O . ILE A 1 109 ? 6.193 1.809 4.744 1.00 86.06 109 ILE A O 1
ATOM 852 N N . ALA A 1 110 ? 7.116 3.447 3.516 1.00 90.44 110 ALA A N 1
ATOM 853 C CA . ALA A 1 110 ? 6.460 4.537 4.235 1.00 90.44 110 ALA A CA 1
ATOM 854 C C . ALA A 1 110 ? 4.927 4.489 4.122 1.00 90.44 110 ALA A C 1
ATOM 856 O O . ALA A 1 110 ? 4.225 4.896 5.048 1.00 90.44 110 ALA A O 1
ATOM 857 N N . SER A 1 111 ? 4.398 3.977 3.009 1.00 92.12 111 SER A N 1
ATOM 858 C CA . SER A 1 111 ? 2.959 3.931 2.741 1.00 92.12 111 SER A CA 1
ATOM 859 C C . SER A 1 111 ? 2.227 2.771 3.424 1.00 92.12 111 SER A C 1
ATOM 861 O O . SER A 1 111 ? 1.007 2.861 3.591 1.00 92.12 111 SER A O 1
ATOM 863 N N . VAL A 1 112 ? 2.917 1.716 3.882 1.00 90.94 112 VAL A N 1
ATOM 864 C CA . VAL A 1 112 ? 2.252 0.507 4.411 1.00 90.94 112 VAL A CA 1
ATOM 865 C C . VAL A 1 112 ? 1.406 0.805 5.649 1.00 90.94 112 VAL A C 1
ATOM 867 O O . VAL A 1 112 ? 0.218 0.480 5.686 1.00 90.94 112 VAL A O 1
ATOM 870 N N . VAL A 1 113 ? 1.989 1.454 6.662 1.00 91.00 113 VAL A N 1
ATOM 871 C CA . VAL A 1 113 ? 1.289 1.737 7.927 1.00 91.00 113 VAL A CA 1
ATOM 872 C C . VAL A 1 113 ? 0.108 2.696 7.723 1.00 91.00 113 VAL A C 1
ATOM 874 O O . VAL A 1 113 ? -0.992 2.347 8.162 1.00 91.00 113 VAL A O 1
ATOM 877 N N . PRO A 1 114 ? 0.256 3.842 7.022 1.00 94.12 114 PRO A N 1
ATOM 878 C CA . PRO A 1 114 ? -0.879 4.699 6.682 1.00 94.12 114 PRO A CA 1
ATOM 879 C C . PRO A 1 114 ? -1.992 3.957 5.935 1.00 94.12 114 PRO A C 1
ATOM 881 O O . PRO A 1 114 ? -3.163 4.135 6.262 1.00 94.12 114 PRO A O 1
ATOM 884 N N . SER A 1 115 ? -1.642 3.079 4.992 1.00 93.81 115 SER A N 1
ATOM 885 C CA . SER A 1 115 ? -2.617 2.272 4.243 1.00 93.81 115 SER A CA 1
ATOM 886 C C . SER A 1 115 ? -3.384 1.316 5.159 1.00 93.81 115 SER A C 1
ATOM 888 O O . SER A 1 115 ? -4.610 1.222 5.083 1.00 93.81 115 SER A O 1
ATOM 890 N N . GLY A 1 116 ? -2.688 0.658 6.089 1.00 93.31 116 GLY A N 1
ATOM 891 C CA . GLY A 1 116 ? -3.322 -0.187 7.100 1.00 93.31 116 GLY A CA 1
ATOM 892 C C . GLY A 1 116 ? -4.265 0.590 8.015 1.00 93.31 116 GLY A C 1
ATOM 893 O O . GLY A 1 116 ? -5.405 0.181 8.247 1.00 93.31 116 GLY A O 1
ATOM 894 N N . MET A 1 117 ? -3.819 1.746 8.508 1.00 94.06 117 MET A N 1
ATOM 895 C CA . MET A 1 117 ? -4.643 2.624 9.342 1.00 94.06 117 MET A CA 1
ATOM 896 C C . MET A 1 117 ? -5.871 3.138 8.588 1.00 94.06 117 MET A C 1
ATOM 898 O O . MET A 1 117 ? -6.955 3.181 9.166 1.00 94.06 117 MET A O 1
ATOM 902 N N . LEU A 1 118 ? -5.728 3.471 7.304 1.00 95.62 118 LEU A N 1
ATOM 903 C CA . LEU A 1 118 ? -6.827 3.909 6.448 1.00 95.62 118 LEU A CA 1
ATOM 904 C C . LEU A 1 118 ? -7.872 2.799 6.261 1.00 95.62 118 LEU A C 1
ATOM 906 O O . LEU A 1 118 ? -9.068 3.058 6.388 1.00 95.62 118 LEU A O 1
ATOM 910 N N . GLY A 1 119 ? -7.439 1.550 6.059 1.00 93.00 119 GLY A N 1
ATOM 911 C CA . GLY A 1 119 ? -8.335 0.387 6.056 1.00 93.00 119 GLY A CA 1
ATOM 912 C C . GLY A 1 119 ? -9.105 0.237 7.372 1.00 93.00 119 GLY A C 1
ATOM 913 O O . GLY A 1 119 ? -10.327 0.077 7.375 1.00 93.00 119 GLY A O 1
ATOM 914 N N . GLY A 1 120 ? -8.409 0.380 8.503 1.00 92.94 120 GLY A N 1
ATOM 915 C CA . GLY A 1 120 ? -9.029 0.398 9.831 1.00 92.94 120 GLY A CA 1
ATOM 916 C C . GLY A 1 120 ? -10.015 1.556 10.030 1.00 92.94 120 GLY A C 1
ATOM 917 O O . GLY A 1 120 ? -11.077 1.379 10.622 1.00 92.94 120 GLY A O 1
ATOM 918 N N . TRP A 1 121 ? -9.714 2.739 9.499 1.00 95.25 121 TRP A N 1
ATOM 919 C CA . TRP A 1 121 ? -10.614 3.891 9.548 1.00 95.25 121 TRP A CA 1
ATOM 920 C C . TRP A 1 121 ? -11.903 3.658 8.749 1.00 95.25 121 TRP A C 1
ATOM 922 O O . TRP A 1 121 ? -12.994 3.923 9.258 1.00 95.25 121 TRP A O 1
ATOM 932 N N . PHE A 1 122 ? -11.811 3.084 7.544 1.00 94.88 122 PHE A N 1
ATOM 933 C CA . PHE A 1 122 ? -12.998 2.683 6.781 1.00 94.88 122 PHE A CA 1
ATOM 934 C C . PHE A 1 122 ? -13.837 1.640 7.528 1.00 94.88 122 PHE A C 1
ATOM 936 O O . PHE A 1 122 ? -15.066 1.693 7.478 1.00 94.88 122 PHE A O 1
ATOM 943 N N . ALA A 1 123 ? -13.192 0.713 8.243 1.00 93.19 123 ALA A N 1
ATOM 944 C CA . ALA A 1 123 ? -13.888 -0.296 9.037 1.00 93.19 123 ALA A CA 1
ATOM 945 C C . ALA A 1 123 ? -14.703 0.338 10.171 1.00 93.19 123 ALA A C 1
ATOM 947 O O . ALA A 1 123 ? -15.870 -0.013 10.323 1.00 93.19 123 ALA A O 1
ATOM 948 N N . ALA A 1 124 ? -14.133 1.316 10.885 1.00 91.81 124 ALA A N 1
ATOM 949 C CA . ALA A 1 124 ? -14.846 2.066 11.921 1.00 91.81 124 ALA A CA 1
ATOM 950 C C . ALA A 1 124 ? -16.079 2.791 11.361 1.00 91.81 124 ALA A C 1
ATOM 952 O O . ALA A 1 124 ? -17.171 2.677 11.908 1.00 91.81 124 ALA A O 1
ATOM 953 N N . ARG A 1 125 ? -15.934 3.478 10.220 1.00 93.25 125 ARG A N 1
ATOM 954 C CA . ARG A 1 125 ? -17.040 4.226 9.594 1.00 93.25 125 ARG A CA 1
ATOM 955 C C . ARG A 1 125 ? -18.151 3.341 9.050 1.00 93.25 125 ARG A C 1
ATOM 957 O O . ARG A 1 125 ? -19.302 3.763 9.004 1.00 93.25 125 ARG A O 1
ATOM 96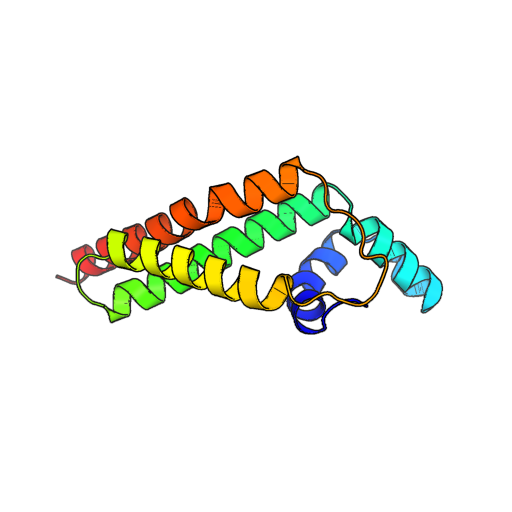4 N N . ALA A 1 126 ? -17.813 2.137 8.601 1.00 90.75 126 ALA A N 1
ATOM 965 C CA . ALA A 1 126 ? -18.808 1.158 8.185 1.00 90.75 126 ALA A CA 1
ATOM 966 C C . ALA A 1 126 ? -19.600 0.607 9.381 1.00 90.75 126 ALA A C 1
ATOM 968 O O . ALA A 1 126 ? -20.773 0.289 9.224 1.00 90.75 126 ALA A O 1
ATOM 969 N N . ASP A 1 127 ? -18.963 0.504 10.548 1.00 89.19 127 ASP A N 1
ATOM 970 C CA . ASP A 1 127 ? -19.585 0.016 11.778 1.00 89.19 127 ASP A CA 1
ATOM 971 C C . ASP A 1 127 ? -20.525 1.054 12.406 1.00 89.19 127 ASP A C 1
ATOM 973 O O . ASP A 1 127 ? -21.672 0.738 12.697 1.00 89.19 127 ASP A O 1
ATOM 977 N N . GLU A 1 128 ? -20.099 2.322 12.474 1.00 85.56 128 GLU A N 1
ATOM 978 C CA . GLU A 1 128 ? -20.927 3.454 12.932 1.00 85.56 128 GLU A CA 1
ATOM 979 C C . GLU A 1 128 ? -22.245 3.599 12.151 1.00 85.56 128 GLU A C 1
ATOM 981 O O . GLU A 1 128 ? -23.227 4.091 12.687 1.00 85.56 128 GLU A O 1
ATOM 986 N N . ARG A 1 129 ? -22.277 3.189 10.876 1.00 78.88 129 ARG A N 1
ATOM 987 C CA . ARG A 1 129 ? -23.487 3.232 10.035 1.00 78.88 129 ARG A CA 1
ATOM 988 C C . ARG A 1 129 ? -24.438 2.054 10.252 1.00 78.88 129 ARG A C 1
ATOM 990 O O . ARG A 1 129 ? -25.547 2.089 9.730 1.00 78.88 129 ARG A O 1
ATOM 997 N N . ALA A 1 130 ? -23.976 0.990 10.903 1.00 71.88 130 ALA A N 1
ATOM 998 C CA . ALA A 1 130 ? -24.747 -0.229 11.128 1.00 71.88 130 ALA A CA 1
ATOM 999 C C . ALA A 1 130 ? -25.401 -0.280 12.522 1.00 71.88 130 ALA A C 1
ATOM 1001 O O . ALA A 1 130 ? -26.230 -1.163 12.747 1.00 71.88 130 ALA A O 1
ATOM 1002 N N . ALA A 1 131 ? -25.014 0.629 13.425 1.00 65.50 131 ALA A N 1
ATOM 1003 C CA . ALA A 1 131 ? -25.579 0.824 14.761 1.00 65.50 131 ALA A CA 1
ATOM 1004 C C . ALA A 1 131 ? -26.727 1.845 14.741 1.00 65.50 131 ALA A C 1
ATOM 1006 O O . ALA A 1 131 ? -27.676 1.654 15.533 1.00 65.50 131 ALA A O 1
#

Foldseek 3Di:
DDDPVNCVLLVVVLVVQFDPVQVVPDDVSVVVSSLVSCQDPSSLVVVLVSLLVVLLQVLLVQLLVVVPPLLVSLLVSLVVVVVVCCVVVVPDPPDDDDDHDPVSVVSSVVSSNVSSSNSSVVNVVVVVVVD

pLDDT: mean 78.97, std 12.72, range [45.34, 95.62]

Sequence (131 aa):
MMNLLWFVVNLGILMFVTDKQAFSEGEEAIERAFDEAAVSPSFLVWSSVTGVLVTVFVAYRSARRAGLLFLRHGGWTAVVATVFSAGFLLIPSSGDDPAFPFWYMAFSIASVVPSGMLGGWFAARADERAA

Radius of gyration: 17.6 Å; chains: 1; bounding box: 47×23×50 Å

Secondary structure (DSSP, 8-state):
---HHHHHHHHHHHHHHS-TTGGGS-HHHHHHHHHHHHTSHHHHHHHHHHHHHHHHHHHHHHHHHH-S-HHHHHHHHHHHHHHHHHHHHSS--SS------HHHHHHHHHHHHHHHHHHHHHHHHHHHTT-